Protein AF-A0A2V7XSY8-F1 (afdb_monomer_lite)

Secondary structure (DSSP, 8-state):
-PPPPHHHHHHHTTTTHHHHHHHHHHHHHTT--SSSEEEETTEEEES---HHHHHHHHHHHTT--

Structure (mmCIF, N/CA/C/O backbone):
data_AF-A0A2V7XSY8-F1
#
_entry.id   AF-A0A2V7XSY8-F1
#
loop_
_atom_site.group_PDB
_atom_site.id
_atom_site.type_symbol
_atom_site.label_atom_id
_atom_site.label_alt_id
_atom_site.label_comp_id
_atom_site.label_asym_id
_atom_site.label_entity_id
_atom_site.label_seq_id
_atom_site.pdbx_PDB_ins_code
_atom_site.Cartn_x
_atom_site.Cartn_y
_atom_site.Cartn_z
_atom_site.occupancy
_atom_site.B_iso_or_equiv
_atom_site.auth_seq_id
_atom_site.auth_comp_id
_atom_site.auth_asym_id
_atom_site.auth_atom_id
_atom_site.pdbx_PDB_model_num
ATOM 1 N N . MET A 1 1 ? 33.380 6.572 -17.181 1.00 55.66 1 MET A N 1
ATOM 2 C CA . MET A 1 1 ? 31.950 6.210 -17.050 1.00 55.66 1 MET A CA 1
ATOM 3 C C . MET A 1 1 ? 31.686 5.892 -15.585 1.00 55.66 1 MET A C 1
ATOM 5 O O . MET A 1 1 ? 32.425 5.087 -15.033 1.00 55.66 1 MET A O 1
ATOM 9 N N . ARG A 1 2 ? 30.746 6.574 -14.912 1.00 60.66 2 ARG A N 1
ATOM 10 C CA . ARG A 1 2 ? 30.409 6.241 -13.514 1.00 60.66 2 ARG A CA 1
ATOM 11 C C . ARG A 1 2 ? 29.774 4.842 -13.482 1.00 60.66 2 ARG A C 1
ATOM 13 O O . ARG A 1 2 ? 28.943 4.576 -14.350 1.00 60.66 2 ARG A O 1
ATOM 20 N N . PRO A 1 3 ? 30.140 3.956 -12.540 1.00 71.38 3 PRO A N 1
ATOM 21 C CA . PRO A 1 3 ? 29.481 2.664 -12.416 1.00 71.38 3 PRO A CA 1
ATOM 22 C C . PRO A 1 3 ? 27.990 2.888 -12.163 1.00 71.38 3 PRO A C 1
ATOM 24 O O . PRO A 1 3 ? 27.608 3.622 -11.250 1.00 71.38 3 PRO A O 1
ATOM 27 N N . VAL A 1 4 ? 27.155 2.282 -13.008 1.00 75.19 4 VAL A N 1
ATOM 28 C CA . VAL A 1 4 ? 25.701 2.316 -12.849 1.00 75.19 4 VAL A CA 1
ATOM 29 C C . VAL A 1 4 ? 25.387 1.635 -11.525 1.00 75.19 4 VAL A C 1
ATOM 31 O O . VAL A 1 4 ? 25.723 0.459 -11.333 1.00 75.19 4 VAL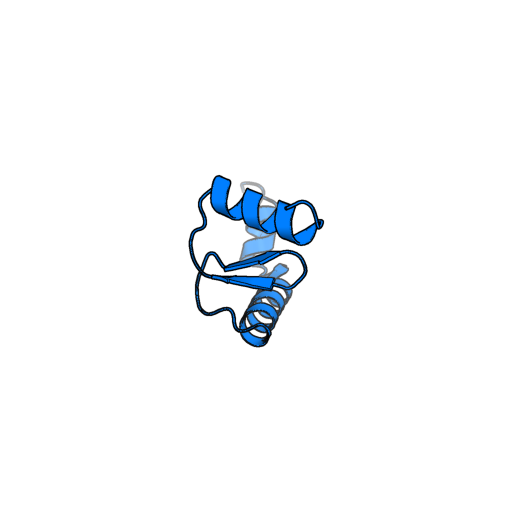 A O 1
ATOM 34 N N . ARG A 1 5 ? 24.799 2.387 -10.590 1.00 92.31 5 ARG A N 1
ATOM 35 C CA . ARG A 1 5 ? 24.454 1.858 -9.269 1.00 92.31 5 ARG A CA 1
ATOM 36 C C . ARG A 1 5 ? 23.475 0.703 -9.442 1.00 92.31 5 ARG A C 1
ATOM 38 O O . ARG A 1 5 ? 22.709 0.668 -10.403 1.00 92.31 5 ARG A O 1
ATOM 45 N N . ALA A 1 6 ? 23.498 -0.249 -8.512 1.00 92.38 6 ALA A N 1
ATOM 46 C CA . ALA A 1 6 ? 22.616 -1.413 -8.570 1.00 92.38 6 ALA A CA 1
ATOM 47 C C . ALA A 1 6 ? 21.138 -1.006 -8.722 1.00 92.38 6 ALA A C 1
ATOM 49 O O . ALA A 1 6 ? 20.437 -1.581 -9.547 1.00 92.38 6 ALA A O 1
ATOM 50 N N . PHE A 1 7 ? 20.717 0.047 -8.012 1.00 92.81 7 PHE A N 1
ATOM 51 C CA . PHE A 1 7 ? 19.383 0.630 -8.140 1.00 92.81 7 PHE A CA 1
ATOM 52 C C . PHE A 1 7 ? 19.070 1.101 -9.568 1.00 92.81 7 PHE A C 1
ATOM 54 O O . PHE A 1 7 ? 18.077 0.662 -10.136 1.00 92.81 7 PHE A O 1
ATOM 61 N N . ASP A 1 8 ? 19.938 1.928 -10.164 1.00 94.62 8 ASP A N 1
ATOM 62 C CA . ASP A 1 8 ? 19.740 2.477 -11.514 1.00 94.62 8 ASP A CA 1
ATOM 63 C C . ASP A 1 8 ? 19.579 1.345 -12.541 1.00 94.62 8 ASP A C 1
ATOM 65 O O . ASP A 1 8 ? 18.704 1.386 -13.399 1.00 94.62 8 ASP A O 1
ATOM 69 N N . ARG A 1 9 ? 20.380 0.280 -12.413 1.00 93.81 9 ARG A N 1
ATOM 70 C CA . ARG A 1 9 ? 20.251 -0.908 -13.264 1.00 93.81 9 ARG A CA 1
ATOM 71 C C . ARG A 1 9 ? 18.895 -1.583 -13.085 1.00 93.81 9 ARG A C 1
ATOM 73 O O . ARG A 1 9 ? 18.237 -1.843 -14.079 1.00 93.81 9 ARG A O 1
ATOM 80 N N . CYS A 1 10 ? 18.487 -1.863 -11.846 1.00 95.31 10 CYS A N 1
ATOM 81 C CA . CYS A 1 10 ? 17.204 -2.512 -11.576 1.00 95.31 10 CYS A CA 1
ATOM 82 C C . CYS A 1 10 ? 16.023 -1.687 -12.102 1.00 95.31 10 CYS A C 1
ATOM 84 O O . CYS A 1 10 ? 15.095 -2.265 -12.664 1.00 95.31 10 CYS A O 1
ATOM 86 N N . LEU A 1 11 ? 16.079 -0.361 -11.933 1.00 95.12 11 LEU A N 1
ATOM 87 C CA . LEU A 1 11 ? 15.045 0.564 -12.383 1.00 95.12 11 LEU A CA 1
ATOM 88 C C . LEU A 1 11 ? 14.956 0.604 -13.913 1.00 95.12 11 LEU A C 1
ATOM 90 O O . LEU A 1 11 ? 13.875 0.431 -14.458 1.00 95.12 11 LEU A O 1
ATOM 94 N N . TYR A 1 12 ? 16.079 0.785 -14.615 1.00 95.25 12 TYR A N 1
ATOM 95 C CA . TYR A 1 12 ? 16.064 0.934 -16.076 1.00 95.25 12 TYR A CA 1
ATOM 96 C C . TYR A 1 12 ? 15.878 -0.376 -16.846 1.00 95.25 12 TYR A C 1
ATOM 98 O O . TYR A 1 12 ? 15.572 -0.333 -18.034 1.00 95.25 12 TYR A O 1
ATOM 106 N N . THR A 1 13 ? 16.067 -1.534 -16.208 1.00 96.19 13 THR A N 1
ATOM 107 C CA . THR A 1 13 ? 15.763 -2.837 -16.818 1.00 96.19 13 THR A CA 1
ATOM 108 C C . THR A 1 13 ? 14.400 -3.383 -16.404 1.00 96.19 13 THR A C 1
ATOM 110 O O . THR A 1 13 ? 14.155 -4.564 -16.635 1.00 96.19 13 THR A O 1
ATOM 113 N N . ASP A 1 14 ? 13.557 -2.590 -15.731 1.00 97.31 14 ASP A N 1
ATOM 114 C CA . ASP A 1 14 ? 12.235 -3.021 -15.259 1.00 97.31 14 ASP A CA 1
ATOM 115 C C . ASP A 1 14 ? 12.275 -4.326 -14.443 1.00 97.31 14 ASP A C 1
ATOM 117 O O . ASP A 1 14 ? 11.352 -5.139 -14.478 1.00 97.31 14 ASP A O 1
ATOM 121 N N . ARG A 1 15 ? 13.357 -4.544 -13.681 1.00 97.69 15 ARG A N 1
ATOM 122 C CA . ARG A 1 15 ? 13.668 -5.852 -13.078 1.00 97.69 15 ARG A CA 1
ATOM 123 C C . ARG A 1 15 ? 12.539 -6.414 -12.202 1.00 97.69 15 ARG A C 1
ATOM 125 O O . ARG A 1 15 ? 12.401 -7.626 -12.117 1.00 97.69 15 ARG A O 1
ATOM 132 N N . HIS A 1 16 ? 11.778 -5.539 -11.548 1.00 97.88 16 HIS A N 1
ATOM 133 C CA . HIS A 1 16 ? 10.705 -5.877 -10.602 1.00 97.88 16 HIS A CA 1
ATOM 134 C C . HIS A 1 16 ? 9.316 -5.472 -11.109 1.00 97.88 16 HIS A C 1
ATOM 136 O O . HIS A 1 16 ? 8.366 -5.374 -10.338 1.00 97.88 16 HIS A O 1
ATOM 142 N N . ARG A 1 17 ? 9.181 -5.177 -12.407 1.00 98.19 17 ARG A N 1
ATOM 143 C CA . ARG A 1 17 ? 7.926 -4.674 -12.973 1.00 98.19 17 ARG A CA 1
ATOM 144 C C . ARG A 1 17 ? 6.772 -5.661 -12.814 1.00 98.19 17 ARG A C 1
ATOM 146 O O . ARG A 1 17 ? 5.644 -5.231 -12.581 1.00 98.19 17 ARG A O 1
ATOM 153 N N . ASP A 1 18 ? 7.047 -6.952 -12.950 1.00 98.44 18 ASP A N 1
ATOM 154 C CA . ASP A 1 18 ? 6.021 -7.985 -12.808 1.00 98.44 18 ASP A CA 1
ATOM 155 C C . ASP A 1 18 ? 5.589 -8.157 -11.348 1.00 98.44 18 ASP A C 1
ATOM 157 O O . ASP A 1 18 ? 4.388 -8.239 -11.100 1.00 98.44 18 ASP A O 1
ATOM 161 N N . ASP A 1 19 ? 6.524 -8.073 -10.394 1.00 98.44 19 ASP A N 1
ATOM 162 C CA . ASP A 1 19 ? 6.222 -8.061 -8.955 1.00 98.44 19 ASP A CA 1
ATOM 163 C C . ASP A 1 19 ? 5.294 -6.879 -8.609 1.00 98.44 19 ASP A C 1
ATOM 165 O O . ASP A 1 19 ? 4.219 -7.062 -8.047 1.00 98.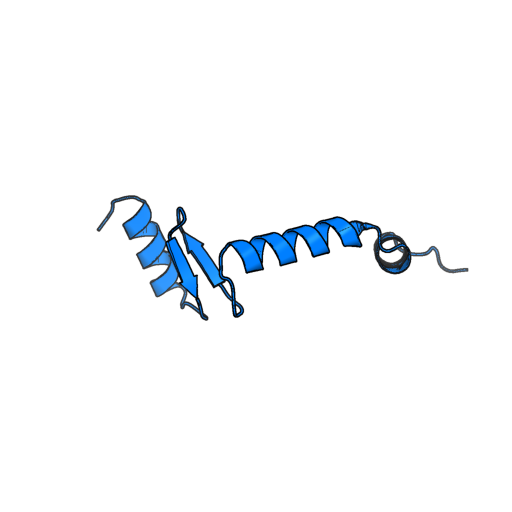44 19 ASP A O 1
ATOM 169 N N . VAL A 1 20 ? 5.633 -5.665 -9.066 1.00 98.12 20 VAL A N 1
ATOM 170 C CA . VAL A 1 20 ? 4.804 -4.459 -8.854 1.00 98.12 20 VAL A CA 1
ATOM 171 C C . VAL A 1 20 ? 3.407 -4.608 -9.468 1.00 98.12 20 VAL A C 1
ATOM 173 O O . VAL A 1 20 ? 2.414 -4.128 -8.918 1.00 98.12 20 VAL A O 1
ATOM 176 N N . ARG A 1 21 ? 3.301 -5.251 -10.636 1.00 98.38 21 ARG A N 1
ATOM 177 C CA . ARG A 1 21 ? 2.004 -5.509 -11.274 1.00 98.38 21 ARG A CA 1
ATOM 178 C C . ARG A 1 21 ? 1.170 -6.519 -10.496 1.00 98.38 21 ARG A C 1
ATOM 180 O O . ARG A 1 21 ? -0.051 -6.362 -10.478 1.00 98.38 21 ARG A O 1
ATOM 187 N N . LEU A 1 22 ? 1.805 -7.537 -9.920 1.00 98.62 22 LEU A N 1
ATOM 188 C CA . LEU A 1 22 ? 1.142 -8.524 -9.076 1.00 98.62 22 LEU A CA 1
ATOM 189 C C . LEU A 1 22 ? 0.602 -7.854 -7.809 1.00 98.62 22 LEU A C 1
ATOM 191 O O . LEU A 1 22 ? -0.596 -7.943 -7.565 1.00 98.62 22 LEU A O 1
ATOM 195 N N . ASP A 1 23 ? 1.417 -7.054 -7.118 1.00 98.00 23 ASP A N 1
ATOM 196 C CA . ASP A 1 23 ? 0.996 -6.305 -5.924 1.00 98.00 23 ASP A CA 1
ATOM 197 C C . ASP A 1 23 ? -0.218 -5.395 -6.205 1.00 98.00 23 ASP A C 1
ATOM 199 O O . ASP A 1 23 ? -1.167 -5.317 -5.420 1.00 98.00 23 ASP A O 1
ATOM 203 N N . LEU A 1 24 ? -0.229 -4.718 -7.363 1.00 97.62 24 LEU A N 1
ATOM 204 C CA . LEU A 1 24 ? -1.365 -3.895 -7.797 1.00 97.62 24 LEU A CA 1
ATOM 205 C C . LEU A 1 24 ? -2.625 -4.722 -8.086 1.00 97.62 24 LEU A C 1
ATOM 207 O O . LEU A 1 24 ? -3.737 -4.249 -7.835 1.00 97.62 24 LEU A O 1
ATOM 211 N N . ALA A 1 25 ? -2.474 -5.914 -8.666 1.00 98.25 25 ALA A N 1
ATOM 212 C CA . ALA A 1 25 ? -3.591 -6.810 -8.943 1.00 98.25 25 ALA A CA 1
ATOM 213 C C . ALA A 1 25 ? -4.182 -7.368 -7.643 1.00 98.25 25 ALA A C 1
ATOM 215 O O . ALA A 1 25 ? -5.402 -7.333 -7.480 1.00 98.25 25 ALA A O 1
ATOM 216 N N . ASP A 1 26 ? -3.329 -7.780 -6.706 1.00 97.81 26 ASP A N 1
ATOM 217 C CA . ASP A 1 26 ? -3.724 -8.294 -5.396 1.00 97.81 26 ASP A CA 1
ATOM 218 C C . ASP A 1 26 ? -4.468 -7.228 -4.588 1.00 97.81 26 ASP A C 1
ATOM 220 O O . ASP A 1 26 ? -5.566 -7.479 -4.092 1.00 97.81 26 ASP A O 1
ATOM 224 N N . GLY A 1 27 ? -3.946 -5.996 -4.536 1.00 96.94 27 GLY A N 1
ATOM 225 C CA . GLY A 1 27 ? -4.629 -4.882 -3.874 1.00 96.94 27 GLY A CA 1
ATOM 226 C C . GLY A 1 27 ? -6.030 -4.632 -4.441 1.00 96.94 27 GLY A C 1
ATOM 227 O O . GLY A 1 27 ? -6.998 -4.520 -3.689 1.00 96.94 27 GLY A O 1
ATOM 228 N N . ARG A 1 28 ? -6.170 -4.616 -5.773 1.00 96.94 28 ARG A N 1
ATO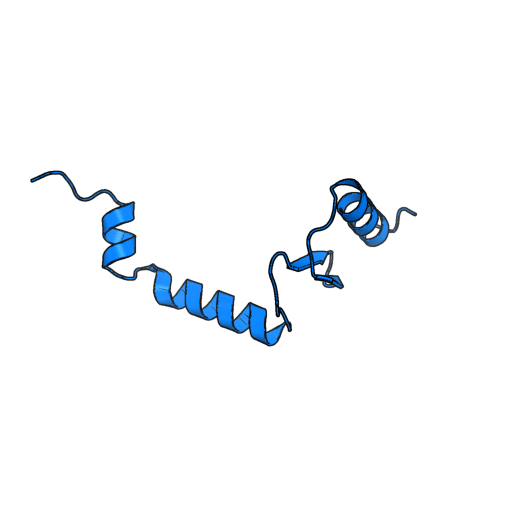M 229 C CA . ARG A 1 28 ? -7.479 -4.459 -6.434 1.00 96.94 28 ARG A CA 1
ATOM 230 C C . ARG A 1 28 ? -8.418 -5.626 -6.147 1.00 96.94 28 ARG A C 1
ATOM 232 O O . ARG A 1 28 ? -9.599 -5.395 -5.902 1.00 96.94 28 ARG A O 1
ATOM 239 N N . ALA A 1 29 ? -7.912 -6.858 -6.169 1.00 97.69 29 ALA A N 1
ATOM 240 C CA . ALA A 1 29 ? -8.696 -8.053 -5.866 1.00 97.69 29 ALA A CA 1
ATOM 241 C C . ALA A 1 29 ? -9.202 -8.061 -4.412 1.00 97.69 29 ALA A C 1
ATOM 243 O O . ALA A 1 29 ? -10.299 -8.546 -4.148 1.00 97.69 29 ALA A O 1
ATOM 244 N N . LEU A 1 30 ? -8.439 -7.467 -3.489 1.00 96.94 30 LEU A N 1
ATOM 245 C CA . LEU A 1 30 ? -8.807 -7.273 -2.084 1.00 96.94 30 LEU A CA 1
ATOM 246 C C . LEU A 1 30 ? -9.686 -6.031 -1.834 1.00 96.94 30 LEU A C 1
ATOM 248 O O . LEU A 1 30 ? -10.017 -5.743 -0.685 1.00 96.94 30 LEU A O 1
ATOM 252 N N . GLY A 1 31 ? -10.068 -5.293 -2.882 1.00 96.31 31 GLY A N 1
ATOM 253 C CA . GLY A 1 31 ? -10.937 -4.118 -2.776 1.00 96.31 31 GLY A CA 1
ATOM 254 C C . GLY A 1 31 ? -10.238 -2.835 -2.315 1.00 96.31 31 GLY A C 1
ATOM 255 O O . GLY A 1 31 ? -10.917 -1.892 -1.925 1.00 96.31 31 GLY A O 1
ATOM 256 N N . VAL A 1 32 ? -8.903 -2.766 -2.357 1.00 97.25 32 VAL A N 1
ATOM 257 C CA . VAL A 1 32 ? -8.153 -1.544 -2.023 1.00 97.25 32 VAL A CA 1
ATOM 258 C C . VAL A 1 32 ? -8.449 -0.451 -3.052 1.00 97.25 32 VAL A C 1
ATOM 260 O O . VAL A 1 32 ? -8.110 -0.586 -4.231 1.00 97.25 32 VAL A O 1
ATOM 263 N N . THR A 1 33 ? -9.042 0.654 -2.596 1.00 95.00 33 THR A N 1
ATOM 264 C CA . THR A 1 33 ? -9.373 1.823 -3.429 1.00 95.00 33 THR A CA 1
ATOM 265 C C . THR A 1 33 ? -8.513 3.049 -3.146 1.00 95.00 33 THR A C 1
ATOM 267 O O . THR A 1 33 ? -8.341 3.887 -4.033 1.00 95.00 33 THR A O 1
ATOM 270 N N . GLY A 1 34 ? -7.929 3.141 -1.952 1.00 92.88 34 GLY A N 1
ATOM 271 C CA . GLY A 1 34 ? -7.094 4.259 -1.532 1.00 92.88 34 GLY A CA 1
ATOM 272 C C . GLY A 1 34 ? -5.925 3.849 -0.641 1.00 92.88 34 GLY A C 1
ATOM 273 O O . GLY A 1 34 ? -5.819 2.715 -0.164 1.00 92.88 34 GLY A O 1
ATOM 274 N N . THR A 1 35 ? -5.017 4.798 -0.419 1.00 94.19 35 THR A N 1
ATOM 275 C CA . THR A 1 35 ? -3.864 4.634 0.471 1.00 94.19 35 THR A CA 1
ATOM 276 C C . THR A 1 35 ? -3.909 5.639 1.637 1.00 94.19 35 THR A C 1
ATOM 278 O O . THR A 1 35 ? -4.341 6.776 1.443 1.00 94.19 35 THR A O 1
ATOM 281 N N . PRO A 1 36 ? -3.441 5.259 2.844 1.00 95.75 36 PRO A N 1
ATOM 282 C CA . PRO A 1 36 ? -3.105 3.890 3.234 1.00 95.75 36 PRO A CA 1
ATOM 283 C C . PRO A 1 36 ? -4.371 3.032 3.416 1.00 95.75 36 PRO A C 1
ATOM 285 O O . PRO A 1 36 ? -5.413 3.525 3.835 1.00 95.75 36 PRO A O 1
ATOM 288 N N . THR A 1 37 ? -4.250 1.739 3.121 1.00 96.75 37 THR A N 1
ATOM 289 C CA . THR A 1 37 ? -5.198 0.697 3.535 1.00 96.75 37 THR A CA 1
ATOM 290 C C . THR A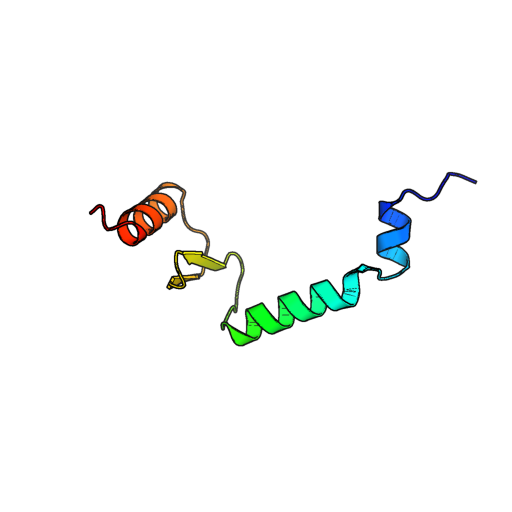 1 37 ? -4.405 -0.359 4.295 1.00 96.75 37 THR A C 1
ATOM 292 O O . THR A 1 37 ? -3.323 -0.751 3.857 1.00 96.75 37 THR A O 1
ATOM 295 N N . LEU A 1 38 ? -4.912 -0.792 5.446 1.00 96.56 38 LEU A N 1
ATOM 296 C CA . LEU A 1 38 ? -4.275 -1.759 6.333 1.00 96.56 38 LEU A CA 1
ATOM 297 C C . LEU A 1 38 ? -5.180 -2.971 6.541 1.00 96.56 38 LEU A C 1
ATOM 299 O O . LEU A 1 38 ? -6.394 -2.845 6.697 1.00 96.56 38 LEU A O 1
ATOM 303 N N . PHE A 1 39 ? -4.561 -4.146 6.619 1.00 96.62 39 PHE A N 1
ATOM 304 C CA . PHE A 1 39 ? -5.226 -5.386 6.998 1.00 96.62 39 PHE A CA 1
ATOM 305 C C . PHE A 1 39 ? -4.680 -5.859 8.345 1.00 96.62 39 PHE A C 1
ATOM 307 O O . PHE A 1 39 ? -3.486 -6.126 8.465 1.00 96.62 39 PHE A O 1
ATOM 314 N N . VAL A 1 40 ? -5.541 -5.989 9.357 1.00 96.56 40 VAL A N 1
ATOM 315 C CA . VAL A 1 40 ? -5.169 -6.543 10.673 1.00 96.56 40 VAL A CA 1
ATOM 316 C C . VAL A 1 40 ? -5.883 -7.880 10.837 1.00 96.56 40 VAL A C 1
ATOM 318 O O . VAL A 1 40 ? -7.104 -7.909 10.954 1.00 96.56 40 VAL A O 1
ATOM 321 N N . ASN A 1 41 ? -5.141 -8.994 10.778 1.00 95.75 41 ASN A N 1
ATOM 322 C CA . ASN A 1 41 ? -5.699 -10.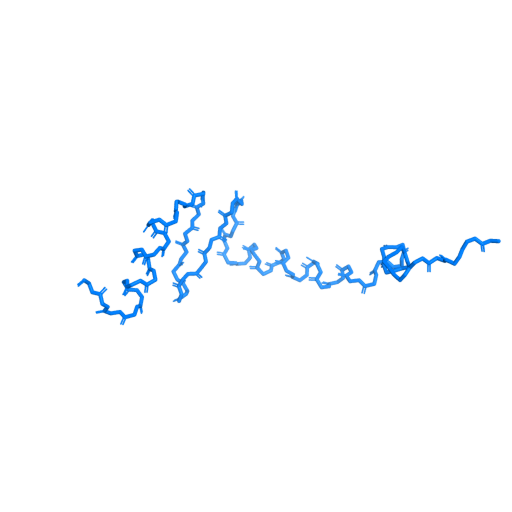358 10.740 1.00 95.75 41 ASN A CA 1
ATOM 323 C C . ASN A 1 41 ? -6.821 -10.533 9.690 1.00 95.75 41 ASN A C 1
ATOM 325 O O . ASN A 1 41 ? -7.833 -11.180 9.941 1.00 95.75 41 ASN A O 1
ATOM 329 N N . GLY A 1 42 ? -6.655 -9.921 8.513 1.00 95.00 42 GLY A N 1
ATOM 330 C CA . GLY A 1 42 ? -7.633 -9.966 7.420 1.00 95.00 42 GLY A CA 1
ATOM 331 C C . GLY A 1 42 ? -8.769 -8.940 7.515 1.00 95.00 42 GLY A C 1
ATOM 332 O O . GLY A 1 42 ? -9.511 -8.789 6.548 1.00 95.00 42 GLY A O 1
ATOM 333 N N . ALA A 1 43 ? -8.897 -8.190 8.615 1.00 95.06 43 ALA A N 1
ATOM 334 C CA . ALA A 1 43 ? -9.863 -7.096 8.710 1.00 95.06 43 ALA A CA 1
ATOM 335 C C . ALA A 1 43 ? -9.388 -5.874 7.908 1.00 95.06 43 ALA A C 1
ATOM 337 O O . ALA A 1 43 ? -8.303 -5.352 8.168 1.00 95.06 43 ALA A O 1
ATOM 338 N N . PHE A 1 44 ? -10.211 -5.424 6.958 1.00 96.19 44 PHE A N 1
ATOM 339 C CA . PHE A 1 44 ? -9.953 -4.279 6.082 1.00 96.19 44 PHE A CA 1
ATOM 340 C C . PHE A 1 44 ? -10.144 -2.947 6.822 1.00 96.19 44 PHE A C 1
ATOM 342 O O . PHE A 1 44 ? -11.199 -2.711 7.408 1.00 96.19 44 PHE A O 1
ATOM 349 N N . ASN A 1 45 ? -9.138 -2.069 6.775 1.00 96.31 45 ASN A N 1
ATOM 350 C CA . ASN A 1 45 ? -9.177 -0.728 7.361 1.00 96.31 45 ASN A CA 1
ATOM 351 C C . ASN A 1 45 ? -8.599 0.284 6.364 1.00 96.31 45 ASN A C 1
ATOM 353 O O . ASN A 1 45 ? -7.386 0.336 6.163 1.00 96.31 45 ASN A O 1
ATOM 357 N N . GLU A 1 46 ? -9.456 1.085 5.738 1.00 93.62 46 GLU A N 1
ATOM 358 C CA . GLU A 1 46 ? -9.042 2.129 4.795 1.00 93.62 46 GLU A CA 1
ATOM 359 C C . GLU A 1 46 ? -8.883 3.485 5.489 1.00 93.62 46 GLU A C 1
ATOM 361 O O . GLU A 1 46 ? -9.618 3.827 6.418 1.00 93.62 46 GLU A O 1
ATOM 366 N N . GLY A 1 47 ? -7.926 4.272 5.002 1.00 90.75 47 GLY A N 1
ATOM 367 C CA . GLY A 1 47 ? -7.647 5.614 5.483 1.00 90.75 47 GLY A CA 1
ATOM 368 C C . GLY A 1 47 ? -6.518 5.664 6.507 1.00 90.75 47 GLY A C 1
ATOM 369 O O . GLY A 1 47 ? -6.026 4.659 7.023 1.00 90.75 47 GLY A O 1
ATOM 370 N N . LEU A 1 48 ? -6.069 6.887 6.786 1.00 92.69 48 LEU A N 1
ATOM 371 C CA . LEU A 1 48 ? -4.983 7.127 7.725 1.00 92.69 48 LEU A CA 1
ATOM 372 C C . LEU A 1 48 ? -5.467 6.915 9.165 1.00 92.69 48 LEU A C 1
ATOM 374 O O . LEU A 1 48 ? -6.181 7.750 9.716 1.00 92.69 48 LEU A O 1
ATOM 378 N N . LEU A 1 49 ? -5.039 5.812 9.774 1.00 94.81 49 LEU A N 1
ATOM 379 C CA . LEU A 1 49 ? -5.238 5.549 11.195 1.00 94.81 49 LEU A CA 1
ATOM 380 C C . LEU A 1 49 ? -4.186 6.281 12.033 1.00 94.81 49 LEU A C 1
ATOM 382 O O . LEU A 1 49 ? -3.004 6.316 11.683 1.00 94.81 49 LEU A O 1
ATOM 386 N N . SER A 1 50 ? -4.601 6.808 13.181 1.00 96.62 50 SER A N 1
ATOM 387 C CA . SER A 1 50 ? -3.668 7.204 14.230 1.00 96.62 50 SER A CA 1
ATOM 388 C C . SER A 1 50 ? -2.989 5.973 14.839 1.00 96.62 50 SER A C 1
ATOM 390 O O . SER A 1 50 ? -3.470 4.841 14.729 1.00 96.62 50 SER A O 1
ATOM 392 N N . TYR A 1 51 ? -1.877 6.200 15.535 1.00 96.69 51 TYR A N 1
ATOM 393 C CA . TYR A 1 51 ? -1.192 5.143 16.276 1.00 96.69 51 TYR A CA 1
ATOM 394 C C . TYR A 1 51 ? -2.128 4.439 17.273 1.00 96.69 51 TYR A C 1
ATOM 396 O O . TYR A 1 51 ? -2.204 3.212 17.280 1.00 96.69 51 TYR A O 1
ATOM 404 N N . ASP A 1 52 ? -2.897 5.203 18.054 1.00 97.88 52 ASP A N 1
ATOM 405 C CA . ASP A 1 52 ? -3.810 4.646 19.059 1.00 97.88 52 ASP A CA 1
ATOM 406 C C . ASP A 1 52 ? -4.933 3.815 18.425 1.00 97.88 52 ASP A C 1
ATOM 408 O O . ASP A 1 52 ? -5.293 2.760 18.951 1.00 97.88 52 ASP A O 1
ATOM 412 N N . GLN A 1 53 ? -5.448 4.242 17.265 1.00 97.12 53 GLN A N 1
ATOM 413 C CA . GLN A 1 53 ? -6.429 3.465 16.504 1.00 97.12 53 GLN A CA 1
ATOM 414 C C . GLN A 1 53 ? -5.835 2.128 16.049 1.00 97.12 53 GLN A C 1
ATOM 416 O O . GLN A 1 53 ? -6.449 1.083 16.265 1.00 97.12 53 GLN A O 1
ATOM 421 N N . LEU A 1 54 ? -4.623 2.137 15.485 1.00 96.81 54 LEU A N 1
ATOM 422 C CA . LEU A 1 54 ? -3.944 0.911 15.061 1.00 96.81 54 LEU A CA 1
ATOM 423 C C . LEU A 1 54 ? -3.658 -0.029 16.245 1.00 96.81 54 LEU A C 1
ATOM 425 O O . LEU A 1 54 ? -3.900 -1.232 16.143 1.00 96.81 54 LEU A O 1
ATOM 429 N N . VAL A 1 55 ? -3.210 0.500 17.389 1.00 96.94 55 VAL A N 1
ATOM 430 C CA . VAL A 1 55 ? -3.018 -0.287 18.622 1.00 96.94 55 VAL A CA 1
ATOM 431 C C . VAL A 1 55 ? -4.333 -0.915 19.084 1.00 96.94 55 VAL A C 1
ATOM 433 O O . VAL A 1 55 ? -4.347 -2.092 19.449 1.00 96.94 55 VAL A O 1
ATOM 436 N N . GLY A 1 56 ? -5.437 -0.164 19.046 1.00 96.44 56 GLY A N 1
ATOM 437 C CA . GLY A 1 56 ? -6.770 -0.672 19.374 1.00 96.44 56 GLY A CA 1
ATOM 438 C C . GLY A 1 56 ? -7.184 -1.848 18.487 1.00 96.44 56 GLY A C 1
ATOM 439 O O . GLY A 1 56 ? -7.619 -2.878 19.002 1.00 96.44 56 GLY A O 1
ATOM 440 N N . LEU A 1 57 ? -6.970 -1.735 17.171 1.00 96.06 57 LEU A N 1
ATOM 441 C CA . LEU A 1 57 ? -7.249 -2.814 16.217 1.00 96.06 57 LEU A CA 1
ATOM 442 C C . LEU A 1 57 ? -6.416 -4.067 16.504 1.00 96.06 57 LEU A C 1
ATOM 444 O O . LEU A 1 57 ? -6.952 -5.174 16.527 1.00 96.06 57 LEU A O 1
ATOM 448 N N . VAL A 1 58 ? -5.115 -3.908 16.763 1.00 96.62 58 VAL A N 1
ATOM 449 C CA . VAL A 1 58 ? -4.223 -5.039 17.060 1.00 96.62 58 VAL A CA 1
ATOM 450 C C . VAL A 1 58 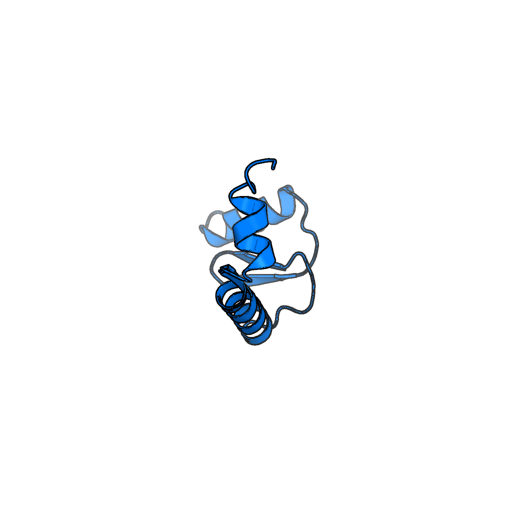? -4.606 -5.718 18.378 1.00 96.62 58 VAL A C 1
ATOM 452 O O . VAL A 1 58 ? -4.670 -6.944 18.433 1.00 96.62 58 VAL A O 1
ATOM 455 N N . ARG A 1 59 ? -4.916 -4.957 19.435 1.00 97.12 59 ARG A N 1
ATOM 456 C CA . ARG A 1 59 ? -5.372 -5.523 20.720 1.00 97.12 59 ARG A CA 1
ATOM 457 C C . ARG A 1 59 ? -6.668 -6.314 20.565 1.00 97.12 59 ARG A C 1
ATOM 459 O O . ARG A 1 59 ? -6.746 -7.449 21.038 1.00 97.12 59 ARG A O 1
ATOM 466 N N . ALA A 1 60 ? -7.629 -5.761 19.823 1.00 95.06 60 ALA A N 1
ATOM 467 C CA . ALA A 1 60 ? -8.870 -6.452 19.499 1.00 95.06 60 ALA A CA 1
ATOM 468 C C . ALA A 1 60 ? -8.613 -7.761 18.732 1.00 95.06 60 ALA A C 1
ATOM 470 O O . ALA A 1 60 ? -9.211 -8.786 19.060 1.00 95.06 60 ALA A O 1
ATOM 471 N N . ALA A 1 61 ? -7.684 -7.755 17.769 1.00 95.69 61 ALA A N 1
ATOM 472 C CA . ALA A 1 61 ? -7.310 -8.935 16.989 1.00 95.69 61 ALA A CA 1
ATOM 473 C C . ALA A 1 61 ? -6.602 -10.031 17.812 1.00 95.69 61 ALA A C 1
ATOM 475 O O . ALA A 1 61 ? -6.640 -11.198 17.428 1.00 95.69 61 ALA A O 1
ATOM 476 N N . LEU A 1 62 ? -5.990 -9.672 18.946 1.00 96.12 62 LEU A N 1
ATOM 477 C CA . LEU A 1 62 ? -5.377 -10.603 19.902 1.00 96.12 62 LEU A CA 1
ATOM 478 C C . LEU A 1 62 ? -6.367 -11.140 20.953 1.00 96.12 62 LEU A C 1
ATOM 480 O O . LEU A 1 62 ? -5.982 -11.968 21.774 1.00 96.12 62 LEU A O 1
ATOM 484 N N . GLY A 1 63 ? -7.624 -10.679 20.956 1.00 89.94 63 GLY A N 1
ATOM 485 C CA . GLY A 1 63 ? -8.630 -11.063 21.956 1.00 89.94 63 GLY A CA 1
ATOM 486 C C . GLY A 1 63 ? -8.510 -10.331 23.300 1.00 89.94 63 GLY A C 1
ATOM 487 O O . GLY A 1 63 ? -9.259 -10.636 24.226 1.00 89.94 63 GLY A O 1
ATOM 488 N N . ASN A 1 64 ? -7.620 -9.342 23.399 1.00 69.25 64 ASN A N 1
ATOM 489 C CA . ASN A 1 64 ? -7.426 -8.527 24.595 1.00 69.25 64 ASN A CA 1
ATOM 490 C C . ASN A 1 64 ? -8.254 -7.242 24.451 1.00 69.25 64 ASN A C 1
ATOM 492 O O . ASN A 1 64 ? -7.820 -6.307 23.776 1.00 69.25 64 ASN A O 1
ATOM 496 N N . ARG A 1 65 ? -9.460 -7.224 25.031 1.00 57.78 65 ARG A N 1
ATOM 497 C CA . ARG A 1 65 ? -10.309 -6.023 25.102 1.00 57.78 65 ARG A CA 1
ATOM 498 C C . ARG A 1 65 ? -9.940 -5.170 26.306 1.00 57.78 65 ARG A C 1
ATOM 500 O O . ARG A 1 65 ? -9.911 -5.741 27.417 1.00 57.78 65 ARG A O 1
#

Foldseek 3Di:
DPPQPPVNVCVVVVVCVVVVVVVVVVCVVLVNDDPPWDAAVNDTDDDDDDPVRVVVSNCVSVVND

pLDDT: mean 93.14, std 9.43, range [55.66, 98.62]

Radius of gyration: 18.0 Å; chains: 1; bounding box: 43×18×42 Å

Sequence (65 aa):
MRPVRAFDRCLYTDRHRDDVRLDLADGRALGVTGTPTLFVNGAFNEGLLSYDQLVGLVRAALGNR